Protein AF-L0EQ05-F1 (afdb_monomer)

Mean predicted aligned error: 14.05 Å

Solvent-accessible surface area (backbone atoms only — not comparable to full-atom values): 7576 Å² total; per-residue (Å²): 140,91,69,98,71,86,88,82,91,83,83,83,92,62,47,29,70,35,76,97,64,52,53,63,48,85,45,72,50,75,50,72,43,61,50,100,86,68,49,81,76,39,40,48,70,48,79,57,81,46,63,97,52,58,78,57,54,51,52,53,52,53,51,51,55,55,62,70,70,52,83,80,77,80,77,79,96,80,77,100,69,91,74,79,82,80,87,67,88,78,72,84,78,77,87,74,71,87,74,89,63,90,76,45,63,83,128

Sequence (107 aa):
VGSDCTTIHYNYMCNSSCMGGMNRRPILTIITLEDSSGNLLGRNSFEVRVCACPGRDRRTEEENLRKKGEPHHELPPGSTKRALPNNTSSSPQPKKKPLDGEYFTLQ

Nearest PDB structures (foldseek):
  9axv-assembly1_Ab  TM=3.130E-01  e=7.492E-01  Schizosaccharomyces pombe
  7old-assembly1_SV  TM=2.379E-01  e=5.065E-01  Thermochaetoides thermophila DSM 1495
  7q08-assembly1_W  TM=3.108E-01  e=9.112E-01  Candida albicans SC5314
  8ylr-assembly1_Sa  TM=2.672E-01  e=7.018E-01  Saccharomyces cerevisiae S288C
  7r81-assembly1_W2  TM=2.565E-01  e=3.148E+00  Neurospora crassa

Radius of gyration: 20.49 Å; Cα contacts (8 Å, |Δi|>4): 70; chains: 1; bounding box: 64×32×36 Å

InterPro domains:
  IPR002117 p53 tumour suppressor family [PR00386] (12-34)
  IPR002117 p53 tumour suppressor family [PR00386] (40-62)
  IPR002117 p53 tumour suppressor family [PR00386] (102-107)
  IPR002117 p53 tumour suppressor family [PTHR11447] (1-107)
  IPR008967 p53-like transcription factor, DNA-binding domain superfamily [SSF49417] (2-68)
  IPR011615 p53, DNA-binding domain [PF00870] (2-64)
  IPR012346 p53/RUNT-type transcription factor, DNA-binding domain superfamily [G3DSA:2.60.40.720] (1-70)
  IPR057064 p53, central conserved site [PS00348] (13-25)

pLDDT: mean 77.25, std 25.85, range [35.41, 98.56]

Organism: Homo sapiens (NCBI:txid9606)

Structure (mmCIF, N/CA/C/O backbone):
data_AF-L0EQ05-F1
#
_entry.id   AF-L0EQ05-F1
#
loop_
_atom_site.group_PDB
_atom_site.id
_atom_site.type_symbol
_atom_site.label_atom_id
_atom_site.label_alt_id
_atom_site.label_comp_id
_atom_site.label_asym_id
_atom_site.label_entity_id
_atom_site.label_seq_id
_atom_site.pdbx_PDB_ins_code
_atom_site.Cartn_x
_atom_site.Cartn_y
_atom_site.Cartn_z
_atom_site.occupancy
_atom_site.B_iso_or_equiv
_atom_site.auth_seq_id
_atom_site.auth_comp_id
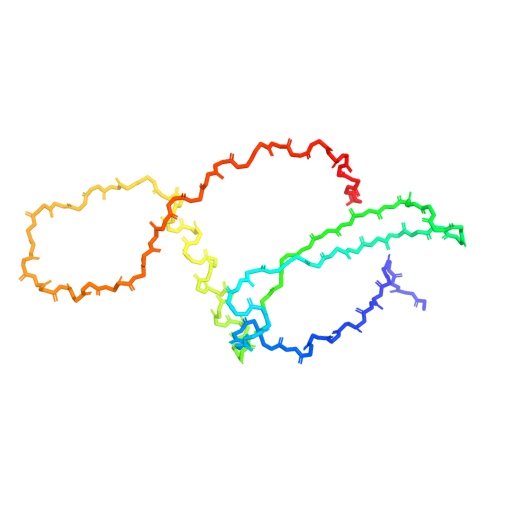_atom_site.auth_asym_id
_atom_site.auth_atom_id
_atom_site.pdbx_PDB_model_num
ATOM 1 N N . VAL A 1 1 ? -20.883 -14.854 9.116 1.00 75.31 1 VAL A N 1
ATOM 2 C CA . VAL A 1 1 ? -20.654 -15.483 10.439 1.00 75.31 1 VAL A CA 1
ATOM 3 C C . VAL A 1 1 ? -19.716 -16.656 10.216 1.00 75.31 1 VAL A C 1
ATOM 5 O O . VAL A 1 1 ? -19.995 -17.422 9.302 1.00 75.31 1 VAL A O 1
ATOM 8 N N . GLY A 1 2 ? -18.591 -16.723 10.940 1.00 95.31 2 GLY A N 1
ATOM 9 C CA . GLY A 1 2 ? -17.533 -17.730 10.726 1.00 95.31 2 GLY A CA 1
ATOM 10 C C . GLY A 1 2 ? -16.116 -17.182 10.473 1.00 95.31 2 GLY A C 1
ATOM 11 O O . GLY A 1 2 ? -15.309 -17.892 9.890 1.00 95.31 2 GLY A O 1
ATOM 12 N N . SER A 1 3 ? -15.822 -15.932 10.853 1.00 95.25 3 SER A N 1
ATOM 13 C CA . SER A 1 3 ? -14.477 -15.332 10.796 1.00 95.25 3 SER A CA 1
ATOM 14 C C . SER A 1 3 ? -14.193 -14.606 12.108 1.00 95.25 3 SER A C 1
ATOM 16 O O . SER A 1 3 ? -15.087 -13.921 12.611 1.00 95.25 3 SER A O 1
ATOM 18 N N . ASP A 1 4 ? -12.962 -14.717 12.608 1.00 97.12 4 ASP A N 1
ATOM 19 C CA . ASP A 1 4 ? -12.489 -14.052 13.833 1.00 97.12 4 ASP A CA 1
ATOM 20 C C . ASP A 1 4 ? -11.909 -12.654 13.559 1.00 97.12 4 ASP A C 1
ATOM 22 O O . ASP A 1 4 ? -11.523 -11.932 14.476 1.00 97.12 4 ASP A O 1
ATOM 26 N N . CYS A 1 5 ? -11.838 -12.252 12.286 1.00 95.19 5 CYS A N 1
ATOM 27 C CA . CYS A 1 5 ? -11.300 -10.964 11.870 1.00 95.19 5 CYS A CA 1
ATOM 28 C C . CYS A 1 5 ? -12.199 -10.247 10.856 1.00 95.19 5 CYS A C 1
ATOM 30 O O . CYS A 1 5 ? -13.023 -10.853 10.162 1.00 95.19 5 CYS A O 1
ATOM 32 N N . THR A 1 6 ? -12.003 -8.929 10.772 1.00 96.69 6 THR A N 1
ATOM 33 C CA . THR A 1 6 ? -12.595 -8.064 9.743 1.00 96.69 6 THR A CA 1
ATOM 34 C C . THR A 1 6 ? -11.537 -7.722 8.700 1.00 96.69 6 THR A C 1
ATOM 36 O O . THR A 1 6 ? -10.397 -7.414 9.042 1.00 96.69 6 THR A O 1
ATOM 39 N N . THR A 1 7 ? -11.911 -7.758 7.421 1.00 96.94 7 THR A N 1
ATOM 40 C CA . THR A 1 7 ? -11.011 -7.461 6.299 1.00 96.94 7 THR A CA 1
ATOM 41 C C . THR A 1 7 ? -11.425 -6.169 5.608 1.00 96.94 7 THR A C 1
ATOM 43 O O . THR A 1 7 ? -12.597 -5.972 5.297 1.00 96.94 7 THR A O 1
ATOM 46 N N . ILE A 1 8 ? -10.445 -5.308 5.332 1.00 97.62 8 ILE A N 1
ATOM 47 C CA . ILE A 1 8 ? -10.616 -4.074 4.561 1.00 97.62 8 ILE A CA 1
ATOM 48 C C . ILE A 1 8 ? -9.740 -4.170 3.311 1.00 97.62 8 ILE A C 1
ATOM 50 O O . ILE A 1 8 ? -8.559 -4.505 3.399 1.00 97.62 8 ILE A O 1
ATOM 54 N N . HIS A 1 9 ? -10.309 -3.876 2.142 1.00 97.81 9 HIS A N 1
ATOM 55 C CA . HIS A 1 9 ? -9.578 -3.872 0.875 1.00 97.81 9 HIS A CA 1
ATOM 56 C C . HIS A 1 9 ? -9.129 -2.454 0.521 1.00 97.81 9 HIS A C 1
ATOM 58 O O . HIS A 1 9 ? -9.944 -1.609 0.153 1.00 97.81 9 HIS A O 1
ATOM 64 N N . TYR A 1 10 ? -7.824 -2.204 0.611 1.00 98.06 10 TYR A N 1
ATOM 65 C CA . TYR A 1 10 ? -7.212 -0.939 0.208 1.00 98.06 10 TYR A CA 1
ATOM 66 C C . TYR A 1 10 ? -6.625 -1.018 -1.200 1.00 98.06 10 TYR A C 1
ATOM 68 O O . TYR A 1 10 ? -6.085 -2.047 -1.603 1.00 98.06 10 TYR A O 1
ATOM 76 N N . ASN A 1 11 ? -6.668 0.107 -1.917 1.00 98.19 11 ASN A N 1
ATOM 77 C CA . ASN A 1 11 ? -6.005 0.283 -3.205 1.00 98.19 11 ASN A CA 1
ATOM 78 C C . ASN A 1 11 ? -4.958 1.395 -3.102 1.00 98.19 11 ASN A C 1
ATOM 80 O O . ASN A 1 11 ? -5.268 2.510 -2.683 1.00 98.19 11 ASN A O 1
ATOM 84 N N . TYR A 1 12 ? -3.727 1.106 -3.527 1.00 98.25 12 TYR A N 1
ATOM 85 C CA . TYR A 1 12 ? -2.668 2.107 -3.632 1.00 98.25 12 TYR A CA 1
ATOM 86 C C . TYR A 1 12 ? -2.556 2.596 -5.073 1.00 98.25 12 TYR A C 1
ATOM 88 O O . TYR A 1 12 ? -2.277 1.822 -5.986 1.00 98.25 12 TYR A O 1
ATOM 96 N N . MET A 1 13 ? -2.757 3.898 -5.268 1.00 98.00 13 MET A N 1
ATOM 97 C CA . MET A 1 13 ? -3.017 4.471 -6.595 1.00 98.00 13 MET A CA 1
ATOM 98 C C . MET A 1 13 ? -1.777 5.039 -7.304 1.00 98.00 13 MET A C 1
ATOM 100 O O . MET A 1 13 ? -1.894 5.563 -8.408 1.00 98.00 13 MET A O 1
ATOM 104 N N . CYS A 1 14 ? -0.585 4.945 -6.706 1.00 97.88 14 CYS A N 1
ATOM 105 C CA . CYS A 1 14 ? 0.673 5.273 -7.384 1.00 97.88 14 CYS A CA 1
ATOM 106 C C . CYS A 1 14 ? 1.733 4.226 -7.080 1.00 97.88 14 CYS A C 1
ATOM 108 O O . CYS A 1 14 ? 1.824 3.717 -5.964 1.00 97.88 14 CYS A O 1
ATOM 110 N N . ASN A 1 15 ? 2.599 3.989 -8.058 1.00 98.06 15 ASN A N 1
ATOM 111 C CA . ASN A 1 15 ? 3.814 3.215 -7.864 1.00 98.06 15 ASN A CA 1
ATOM 112 C C . ASN A 1 15 ? 4.785 3.958 -6.943 1.00 98.06 15 ASN A C 1
ATOM 114 O O . ASN A 1 15 ? 4.948 5.176 -7.041 1.00 98.06 15 ASN A O 1
ATOM 118 N N . SER A 1 16 ? 5.541 3.225 -6.127 1.00 97.75 16 SER A N 1
ATOM 119 C CA . SER A 1 16 ? 6.593 3.820 -5.293 1.00 97.75 16 SER A CA 1
ATOM 120 C C . SER A 1 16 ? 7.646 4.555 -6.129 1.00 97.75 16 SER A C 1
ATOM 122 O O . SER A 1 16 ? 8.269 5.496 -5.649 1.00 97.75 16 SER A O 1
ATOM 124 N N . SER A 1 17 ? 7.819 4.187 -7.403 1.00 98.00 17 SER A N 1
ATOM 125 C CA . SER A 1 17 ? 8.730 4.846 -8.345 1.00 98.00 17 SER A CA 1
ATOM 126 C C . SER A 1 17 ? 8.172 6.103 -9.025 1.00 98.00 17 SER A C 1
ATOM 128 O O . SER A 1 17 ? 8.898 6.690 -9.823 1.00 98.00 17 SER A O 1
ATOM 130 N N . CYS A 1 18 ? 6.922 6.509 -8.766 1.00 97.88 18 CYS A N 1
ATOM 131 C CA . CYS A 1 18 ? 6.333 7.716 -9.356 1.00 97.88 18 CYS A CA 1
ATOM 132 C C . CYS A 1 18 ? 7.227 8.946 -9.085 1.00 97.88 18 CYS A C 1
ATOM 134 O O . CYS A 1 18 ? 7.457 9.308 -7.925 1.00 97.88 18 CYS A O 1
ATOM 136 N N . MET A 1 19 ? 7.711 9.599 -10.148 1.00 97.38 19 MET A N 1
ATOM 137 C CA . MET A 1 19 ? 8.432 10.875 -10.058 1.00 97.38 19 MET A CA 1
ATOM 138 C C . MET A 1 19 ? 7.485 11.979 -9.571 1.00 97.38 19 MET A C 1
ATOM 140 O O . MET A 1 19 ? 6.302 11.962 -9.893 1.00 97.38 19 MET A O 1
ATOM 144 N N . GLY A 1 20 ? 7.988 12.923 -8.771 1.00 94.56 20 GLY A N 1
ATOM 145 C CA . GLY A 1 20 ? 7.173 14.013 -8.209 1.00 94.56 20 GLY A CA 1
ATOM 146 C C . GLY A 1 20 ? 6.226 13.608 -7.067 1.00 94.56 20 GLY A C 1
ATOM 147 O O . GLY A 1 20 ? 5.620 14.479 -6.458 1.00 94.56 20 GLY A O 1
ATOM 148 N N . GLY A 1 21 ? 6.129 12.314 -6.737 1.00 95.38 21 GLY A N 1
ATOM 149 C CA . GLY A 1 21 ? 5.357 11.801 -5.601 1.00 95.38 21 GLY A CA 1
ATOM 150 C C . GLY A 1 21 ? 6.244 11.117 -4.559 1.00 95.38 21 GLY A C 1
ATOM 151 O O . GLY A 1 21 ? 7.110 11.741 -3.932 1.00 95.38 21 GLY A O 1
ATOM 152 N N . MET A 1 22 ? 6.050 9.803 -4.389 1.00 97.12 22 MET A N 1
ATOM 153 C CA . MET A 1 22 ? 6.891 8.984 -3.506 1.00 97.12 22 MET A CA 1
ATOM 154 C C . MET A 1 22 ? 8.367 9.039 -3.919 1.00 97.12 22 MET A C 1
ATOM 156 O O . MET A 1 22 ? 9.233 9.165 -3.054 1.00 97.12 22 MET A O 1
ATOM 160 N N . ASN A 1 23 ? 8.658 9.020 -5.227 1.00 96.75 23 ASN A N 1
ATOM 161 C CA . ASN A 1 23 ? 10.008 9.112 -5.786 1.00 96.75 23 ASN A CA 1
ATOM 162 C C . ASN A 1 23 ? 10.998 8.134 -5.127 1.00 96.75 23 ASN A C 1
ATOM 164 O O . ASN A 1 23 ? 12.059 8.520 -4.639 1.00 96.75 23 ASN A O 1
ATOM 168 N N . ARG A 1 24 ? 10.610 6.855 -5.075 1.00 96.75 24 ARG A N 1
ATOM 169 C CA . ARG A 1 24 ? 11.376 5.738 -4.495 1.00 96.75 24 ARG A CA 1
ATOM 170 C C . ARG A 1 24 ? 11.631 5.848 -2.989 1.00 96.75 24 ARG A C 1
ATOM 172 O O . ARG A 1 24 ? 12.374 5.027 -2.457 1.00 96.75 24 ARG A O 1
ATOM 179 N N . ARG A 1 25 ? 11.020 6.814 -2.295 1.00 97.25 25 ARG A N 1
ATOM 180 C CA . ARG A 1 25 ? 11.045 6.870 -0.831 1.00 97.25 25 ARG A CA 1
ATOM 181 C C . ARG A 1 25 ? 10.077 5.822 -0.266 1.00 97.25 25 ARG A C 1
ATOM 183 O O . ARG A 1 25 ? 8.945 5.756 -0.753 1.00 97.25 25 ARG A O 1
ATOM 190 N N . PRO A 1 26 ? 10.503 5.013 0.717 1.00 95.56 26 PRO A N 1
ATOM 191 C CA . PRO A 1 26 ? 9.620 4.071 1.395 1.00 95.56 26 PRO A CA 1
ATOM 192 C C . PRO A 1 26 ? 8.528 4.821 2.162 1.00 95.56 26 PRO A C 1
ATOM 194 O O . PRO A 1 26 ? 8.740 5.950 2.618 1.00 95.56 26 PRO A O 1
ATOM 197 N N . ILE A 1 27 ? 7.359 4.195 2.287 1.00 97.06 27 ILE A N 1
ATOM 198 C CA . ILE A 1 27 ? 6.203 4.748 2.996 1.00 97.06 27 ILE A CA 1
ATOM 199 C C . ILE A 1 27 ? 5.699 3.757 4.044 1.00 97.06 27 ILE A C 1
ATOM 201 O O . ILE A 1 27 ? 5.786 2.544 3.860 1.00 97.06 27 ILE A O 1
ATOM 205 N N . LEU A 1 28 ? 5.128 4.291 5.120 1.00 97.50 28 LEU A N 1
ATOM 206 C CA . LEU A 1 28 ? 4.396 3.516 6.115 1.00 97.50 28 LEU A CA 1
ATOM 207 C C . LEU A 1 28 ? 2.907 3.804 5.961 1.00 97.50 28 LEU A C 1
ATOM 209 O O . LEU A 1 28 ? 2.505 4.963 5.850 1.00 97.50 28 LEU A O 1
ATOM 213 N N . THR A 1 29 ? 2.096 2.753 5.982 1.00 98.00 29 THR A N 1
ATOM 214 C CA . THR A 1 29 ? 0.655 2.885 6.200 1.00 98.00 29 THR A CA 1
ATOM 215 C C . THR A 1 29 ? 0.397 2.750 7.690 1.00 98.00 29 THR A C 1
ATOM 217 O O . THR A 1 29 ? 0.859 1.792 8.305 1.00 98.00 29 THR A O 1
ATOM 220 N N . ILE A 1 30 ? -0.319 3.713 8.265 1.00 97.56 30 ILE A N 1
ATOM 221 C CA . ILE A 1 30 ? -0.742 3.695 9.665 1.00 97.56 30 ILE A CA 1
ATOM 222 C C . ILE A 1 30 ? -2.244 3.431 9.676 1.00 97.56 30 ILE A C 1
ATOM 224 O O . ILE A 1 30 ? -2.995 4.137 9.008 1.00 97.56 30 ILE A O 1
ATOM 228 N N . ILE A 1 31 ? -2.659 2.416 10.426 1.00 98.25 31 ILE A N 1
ATOM 229 C CA . ILE A 1 31 ? -4.060 2.081 10.660 1.00 98.25 31 ILE A CA 1
ATOM 230 C C . ILE A 1 31 ? -4.381 2.436 12.105 1.00 98.25 31 ILE A C 1
ATOM 232 O O . ILE A 1 31 ? -3.734 1.929 13.026 1.00 98.25 31 ILE A O 1
ATOM 236 N N . THR A 1 32 ? -5.367 3.306 12.296 1.00 98.06 32 THR A N 1
ATOM 237 C CA . THR A 1 32 ? -5.892 3.679 13.608 1.00 98.06 32 THR A CA 1
ATOM 238 C C . THR A 1 32 ? -7.295 3.114 13.788 1.00 98.06 32 THR A C 1
ATOM 240 O O . THR A 1 32 ? -8.112 3.118 12.869 1.00 98.06 32 THR A O 1
ATOM 243 N N . LEU A 1 33 ? -7.555 2.580 14.978 1.00 98.06 33 LEU A N 1
ATOM 244 C CA . LEU A 1 33 ? -8.900 2.315 15.468 1.00 98.06 33 LEU A CA 1
ATOM 245 C C . LEU A 1 33 ? -9.282 3.496 16.355 1.00 98.06 33 LEU A C 1
ATOM 247 O O . LEU A 1 33 ? -8.548 3.806 17.292 1.00 98.06 33 LEU A O 1
ATOM 251 N N . GLU A 1 34 ? -10.397 4.149 16.054 1.00 98.25 34 GLU A N 1
ATOM 252 C CA . GLU A 1 34 ? -10.838 5.377 16.719 1.00 98.25 34 GLU A CA 1
ATOM 253 C C . GLU A 1 34 ? -12.293 5.252 17.182 1.00 98.25 34 GLU A C 1
ATOM 255 O O . GLU A 1 34 ? -13.073 4.484 16.610 1.00 98.25 34 GLU A O 1
ATOM 260 N N . ASP A 1 35 ? -12.650 5.988 18.235 1.00 97.62 35 ASP A N 1
ATOM 261 C CA . ASP A 1 35 ? -14.042 6.134 18.660 1.00 97.62 35 ASP A CA 1
ATOM 262 C C . ASP A 1 35 ? -14.803 7.164 17.798 1.00 97.62 35 ASP A C 1
ATOM 264 O O . ASP A 1 35 ? -14.240 7.841 16.937 1.00 97.62 35 ASP A O 1
ATOM 268 N N . SER A 1 36 ? -16.109 7.319 18.036 1.00 98.19 36 SER A N 1
ATOM 269 C CA . SER A 1 36 ? -16.944 8.280 17.298 1.00 98.19 36 SER A CA 1
ATOM 270 C C . SER A 1 36 ? -16.571 9.750 17.525 1.00 98.19 36 SER A C 1
ATOM 272 O O . SER A 1 36 ? -17.040 10.614 16.788 1.00 98.19 36 SER A O 1
ATOM 274 N N . SER A 1 37 ? -15.775 10.040 18.553 1.00 97.88 37 SER A N 1
ATOM 275 C CA . SER A 1 37 ? -15.267 11.378 18.867 1.00 97.88 37 SER A CA 1
ATOM 276 C C . SER A 1 37 ? -13.876 11.623 18.263 1.00 97.88 37 SER A C 1
ATOM 278 O O . SER A 1 37 ? -13.338 12.717 18.421 1.00 97.88 37 SER A O 1
ATOM 280 N N . GLY A 1 38 ? -13.298 10.630 17.575 1.00 96.56 38 GLY A N 1
ATOM 281 C CA . GLY A 1 38 ? -11.953 10.682 17.000 1.00 96.56 38 GLY A CA 1
ATOM 282 C C . GLY A 1 38 ? -10.825 10.378 17.994 1.00 96.56 38 GLY A C 1
ATOM 283 O O . GLY A 1 38 ? -9.663 10.658 17.700 1.00 96.56 38 GLY A O 1
ATOM 284 N N . ASN A 1 39 ? -11.123 9.832 19.178 1.00 96.38 39 ASN A N 1
ATOM 285 C CA . ASN A 1 39 ? -10.082 9.428 20.126 1.00 96.38 39 ASN A CA 1
ATOM 286 C C . ASN A 1 39 ? -9.471 8.082 19.718 1.00 96.38 39 ASN A C 1
ATOM 288 O O . ASN A 1 39 ? -10.181 7.150 19.341 1.00 96.38 39 ASN A O 1
ATOM 292 N N . LEU A 1 40 ? -8.149 7.960 19.853 1.00 97.25 40 LEU A N 1
ATOM 293 C CA . LEU A 1 40 ? -7.406 6.755 19.492 1.00 97.25 40 LEU A CA 1
ATOM 294 C C . LEU A 1 40 ? -7.673 5.601 20.472 1.00 97.25 40 LEU A C 1
ATOM 296 O O . LEU A 1 40 ? -7.403 5.721 21.665 1.00 97.25 40 LEU A O 1
ATOM 300 N N . LEU A 1 41 ? -8.105 4.457 19.944 1.00 97.75 41 LEU A N 1
ATOM 301 C CA . LEU A 1 41 ? -8.285 3.198 20.676 1.00 97.75 41 LEU A CA 1
ATOM 302 C C . LEU A 1 41 ? -7.148 2.199 20.410 1.00 97.75 41 LEU A C 1
ATOM 304 O O . LEU A 1 41 ? -6.828 1.380 21.266 1.00 97.75 41 LEU A O 1
ATOM 308 N N . GLY A 1 42 ? -6.522 2.256 19.230 1.00 96.19 42 GLY A N 1
ATOM 309 C CA . GLY A 1 42 ? -5.399 1.387 18.867 1.00 96.19 42 GLY A CA 1
ATOM 310 C C . GLY A 1 42 ? -4.720 1.820 17.571 1.00 96.19 42 GLY A C 1
ATOM 311 O O . GLY A 1 42 ? -5.330 2.503 16.747 1.00 96.19 42 GLY A O 1
ATOM 312 N N . ARG A 1 43 ? -3.446 1.451 17.377 1.00 97.06 43 ARG A N 1
ATOM 313 C CA . ARG A 1 43 ? -2.658 1.880 16.211 1.00 97.06 43 ARG A CA 1
ATOM 314 C C . ARG A 1 43 ? -1.664 0.816 15.772 1.00 97.06 43 ARG A C 1
ATOM 316 O O . ARG A 1 43 ? -0.795 0.418 16.532 1.00 97.06 43 ARG A O 1
ATOM 323 N N . ASN A 1 44 ? -1.707 0.436 14.504 1.00 97.44 44 ASN A N 1
ATOM 324 C CA . ASN A 1 44 ? -0.694 -0.432 13.912 1.00 97.44 44 ASN A CA 1
ATOM 325 C C . ASN A 1 44 ? -0.145 0.189 12.624 1.00 97.44 44 ASN A C 1
ATOM 327 O O . ASN A 1 44 ? -0.762 1.083 12.041 1.00 97.44 44 ASN A O 1
ATOM 331 N N . SER A 1 45 ? 1.031 -0.247 12.183 1.00 96.62 45 SER A N 1
ATOM 332 C CA . SER A 1 45 ? 1.641 0.250 10.955 1.00 96.62 45 SER A CA 1
ATOM 333 C C . SER A 1 45 ? 2.429 -0.823 10.222 1.00 96.62 45 SER A C 1
ATOM 335 O O . SER A 1 45 ? 2.948 -1.756 10.831 1.00 96.62 45 SER A O 1
ATOM 337 N N . PHE A 1 46 ? 2.526 -0.677 8.905 1.00 97.44 46 PHE A N 1
ATOM 338 C CA . PHE A 1 46 ? 3.328 -1.554 8.058 1.00 97.44 46 PHE A CA 1
ATOM 339 C C . PHE A 1 46 ? 3.924 -0.781 6.879 1.00 97.44 46 PHE A C 1
ATOM 341 O O . PHE A 1 46 ? 3.353 0.205 6.402 1.00 97.44 46 PHE A O 1
AT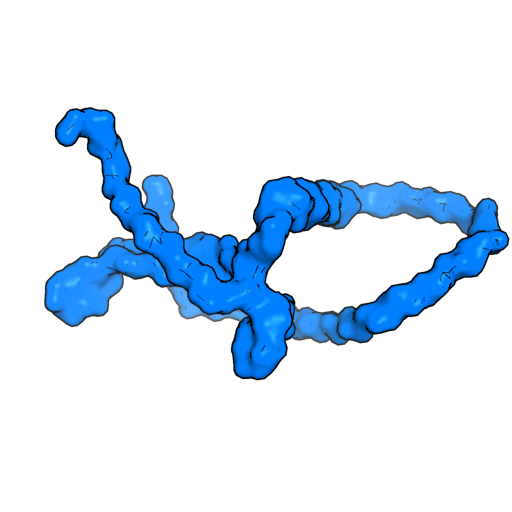OM 348 N N . GLU A 1 47 ? 5.095 -1.220 6.416 1.00 96.94 47 GLU A N 1
ATOM 349 C CA . GLU A 1 47 ? 5.758 -0.657 5.239 1.00 96.94 47 GLU A CA 1
ATOM 350 C C . GLU A 1 47 ? 5.073 -1.115 3.951 1.00 96.94 47 GLU A C 1
ATOM 352 O O . GLU A 1 47 ? 4.640 -2.263 3.831 1.00 96.94 47 GLU A O 1
ATOM 357 N N . VAL A 1 48 ? 4.973 -0.206 2.977 1.00 98.12 48 VAL A N 1
ATOM 358 C CA . VAL A 1 48 ? 4.343 -0.489 1.686 1.00 98.12 48 VAL A CA 1
ATOM 359 C C . VAL A 1 48 ? 5.253 -0.103 0.534 1.00 98.12 48 VAL A C 1
ATOM 361 O O . VAL A 1 48 ? 5.725 1.030 0.424 1.00 98.12 48 VAL A O 1
ATOM 364 N N . ARG A 1 49 ? 5.406 -1.047 -0.397 1.00 97.94 49 ARG A N 1
ATOM 365 C CA . ARG A 1 49 ? 6.051 -0.844 -1.690 1.00 97.94 49 ARG A CA 1
ATOM 366 C C . ARG A 1 49 ? 5.096 -1.228 -2.818 1.00 97.94 49 ARG A C 1
ATOM 368 O O . ARG A 1 49 ? 4.823 -2.404 -3.047 1.00 97.94 49 ARG A O 1
ATOM 375 N N . VAL A 1 50 ? 4.639 -0.232 -3.572 1.00 98.56 50 VAL A N 1
ATOM 376 C CA . VAL A 1 50 ? 3.783 -0.422 -4.752 1.00 98.56 50 VAL A CA 1
ATOM 377 C C . VAL A 1 50 ? 4.675 -0.580 -5.978 1.00 98.56 50 VAL A C 1
ATOM 379 O O . VAL A 1 50 ? 5.378 0.356 -6.377 1.00 98.56 50 VAL A O 1
ATOM 382 N N . CYS A 1 51 ? 4.689 -1.776 -6.560 1.00 98.31 51 CYS A N 1
ATOM 383 C CA . CYS A 1 51 ? 5.603 -2.136 -7.640 1.00 98.31 51 CYS A CA 1
ATOM 384 C C . CYS A 1 51 ? 4.967 -3.115 -8.635 1.00 98.31 51 CYS A C 1
ATOM 386 O O . CYS A 1 51 ? 3.975 -3.773 -8.338 1.00 98.31 51 CYS A O 1
ATOM 388 N N . ALA A 1 52 ? 5.572 -3.230 -9.820 1.00 98.44 52 ALA A N 1
ATOM 389 C CA . ALA A 1 52 ? 5.067 -4.083 -10.897 1.00 98.44 52 ALA A CA 1
ATOM 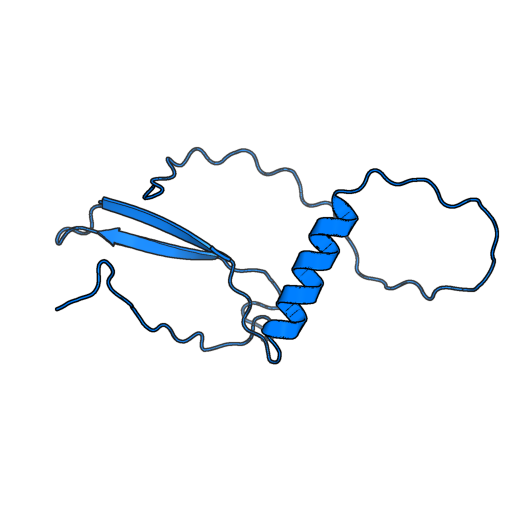390 C C . ALA A 1 52 ? 5.210 -5.591 -10.615 1.00 98.44 52 ALA A C 1
ATOM 392 O O . ALA A 1 52 ? 4.431 -6.385 -11.131 1.00 98.44 52 ALA A O 1
ATOM 393 N N . CYS A 1 53 ? 6.194 -5.995 -9.799 1.00 98.50 53 CYS A N 1
ATOM 394 C CA . CYS A 1 53 ? 6.492 -7.404 -9.517 1.00 98.50 53 CYS A CA 1
ATOM 395 C C . CYS A 1 53 ? 6.635 -7.678 -8.002 1.00 98.50 53 CYS A C 1
ATOM 397 O O . CYS A 1 53 ? 7.744 -7.997 -7.558 1.00 98.50 53 CYS A O 1
ATOM 399 N N . PRO A 1 54 ? 5.554 -7.610 -7.196 1.00 98.25 54 PRO A N 1
ATOM 400 C CA . PRO A 1 54 ? 5.640 -7.671 -5.730 1.00 98.25 54 PRO A CA 1
ATOM 401 C C . PRO A 1 54 ? 6.355 -8.913 -5.188 1.00 98.25 54 PRO A C 1
ATOM 403 O O . PRO A 1 54 ? 7.239 -8.810 -4.345 1.00 98.25 54 PRO A O 1
ATOM 406 N N . GLY A 1 55 ? 6.043 -10.100 -5.720 1.00 98.44 55 GLY A N 1
ATOM 407 C CA . GLY A 1 55 ? 6.651 -11.352 -5.257 1.00 98.44 55 GLY A CA 1
ATOM 408 C C . GLY A 1 55 ? 8.141 -11.498 -5.594 1.00 98.44 55 GLY A C 1
ATOM 409 O O . GLY A 1 55 ? 8.846 -12.263 -4.937 1.00 98.44 55 GLY A O 1
ATOM 410 N N . ARG A 1 56 ? 8.645 -10.795 -6.618 1.00 98.56 56 ARG A N 1
ATOM 411 C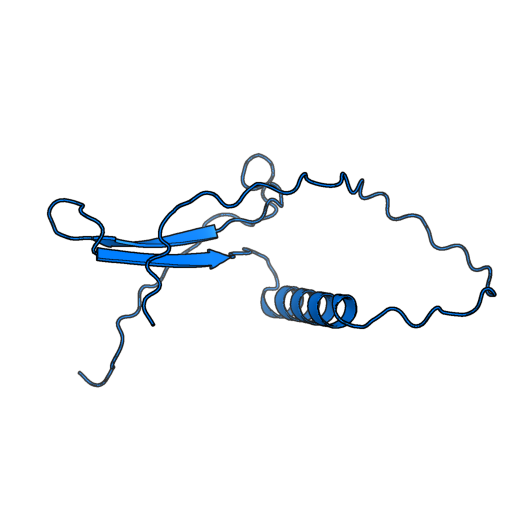 CA . ARG A 1 56 ? 10.087 -10.747 -6.907 1.00 98.56 56 ARG A CA 1
ATOM 412 C C . ARG A 1 56 ? 10.770 -9.786 -5.943 1.00 98.56 56 ARG A C 1
ATOM 414 O O . ARG A 1 56 ? 11.703 -10.201 -5.268 1.00 98.56 56 ARG A O 1
ATOM 421 N N . ASP A 1 57 ? 10.281 -8.548 -5.878 1.00 97.88 57 ASP A N 1
ATOM 422 C CA . ASP A 1 57 ? 10.876 -7.492 -5.057 1.00 97.88 57 ASP A CA 1
ATOM 423 C C . ASP A 1 57 ? 10.917 -7.917 -3.575 1.00 97.88 57 ASP A C 1
ATOM 425 O O . ASP A 1 57 ? 11.980 -7.836 -2.965 1.00 97.88 57 ASP A O 1
ATOM 429 N N . ARG A 1 58 ? 9.839 -8.524 -3.049 1.00 97.88 58 ARG A N 1
ATOM 430 C CA . ARG A 1 58 ? 9.806 -9.078 -1.682 1.00 97.88 58 ARG A CA 1
ATOM 431 C C . ARG A 1 58 ? 10.902 -10.119 -1.434 1.00 97.88 58 ARG A C 1
ATOM 433 O O . ARG A 1 58 ? 11.629 -10.018 -0.456 1.00 97.88 58 ARG A O 1
ATOM 440 N N . ARG A 1 59 ? 11.048 -11.111 -2.326 1.00 98.19 59 ARG A N 1
ATOM 441 C CA . ARG A 1 59 ? 12.080 -12.160 -2.186 1.00 98.19 59 ARG A CA 1
ATOM 442 C C . ARG A 1 59 ? 13.486 -11.568 -2.183 1.00 98.19 59 ARG A C 1
ATOM 444 O O . ARG A 1 59 ? 14.320 -11.982 -1.387 1.00 98.19 59 ARG A O 1
ATOM 451 N N . THR A 1 60 ? 13.740 -10.600 -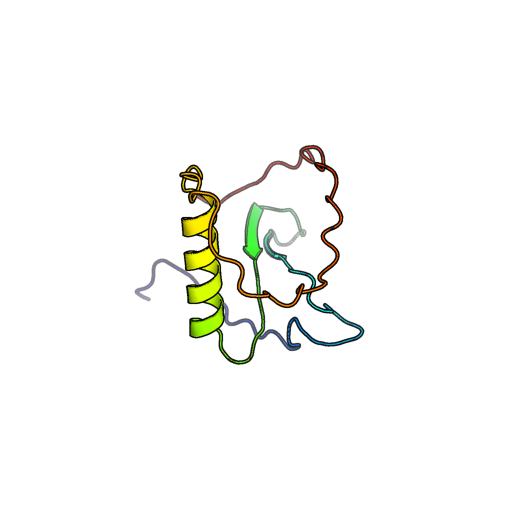3.061 1.00 97.94 60 THR A N 1
ATOM 452 C CA . THR A 1 60 ? 15.029 -9.905 -3.123 1.00 97.94 60 THR A CA 1
ATOM 453 C C . THR A 1 60 ? 15.303 -9.116 -1.843 1.00 97.94 60 THR A C 1
ATOM 455 O O . THR A 1 60 ? 16.415 -9.173 -1.325 1.00 97.94 60 THR A O 1
ATOM 458 N N . GLU A 1 61 ? 14.313 -8.399 -1.312 1.00 95.94 61 GLU A N 1
ATOM 459 C CA . GLU A 1 61 ? 14.449 -7.648 -0.059 1.00 95.94 61 GLU A CA 1
ATOM 460 C C . GLU A 1 61 ? 14.714 -8.581 1.135 1.00 95.94 61 GLU A C 1
ATOM 462 O O . GLU A 1 61 ? 15.677 -8.360 1.868 1.00 95.94 61 GLU A O 1
ATOM 467 N N . GLU A 1 62 ? 13.960 -9.675 1.275 1.00 96.31 62 GLU A N 1
ATOM 468 C CA . GLU A 1 62 ? 14.174 -10.691 2.319 1.00 96.31 62 GLU A CA 1
ATOM 469 C C . GLU A 1 62 ? 15.561 -11.355 2.223 1.00 96.31 62 GLU A C 1
ATOM 471 O O . GLU A 1 62 ? 16.249 -11.520 3.233 1.00 96.31 62 GLU A O 1
ATOM 476 N N . GLU A 1 63 ? 16.017 -11.707 1.017 1.00 97.00 63 GLU A N 1
ATOM 477 C CA . GLU A 1 63 ? 17.354 -12.275 0.800 1.00 97.00 63 GLU A CA 1
ATOM 478 C C . GLU A 1 63 ? 18.465 -11.280 1.172 1.00 97.00 63 GLU A C 1
ATOM 480 O O . GLU A 1 63 ? 19.444 -11.651 1.826 1.00 97.00 63 GLU A O 1
ATOM 485 N N . ASN A 1 64 ? 18.303 -10.007 0.806 1.00 95.31 64 ASN A N 1
ATOM 486 C CA . ASN A 1 64 ? 19.251 -8.950 1.156 1.00 95.31 64 ASN A CA 1
ATOM 487 C C . ASN A 1 64 ? 19.315 -8.716 2.671 1.00 95.31 64 ASN A C 1
ATOM 489 O O . ASN A 1 64 ? 20.404 -8.501 3.207 1.00 95.31 64 ASN A O 1
ATOM 493 N N . LEU A 1 65 ? 18.175 -8.786 3.368 1.00 92.88 65 LEU A N 1
ATOM 494 C CA . LEU A 1 65 ? 18.126 -8.697 4.829 1.00 92.88 65 LEU A CA 1
ATOM 495 C C . LEU A 1 65 ? 18.880 -9.860 5.485 1.00 92.88 65 LEU A C 1
ATOM 497 O O . LEU A 1 65 ? 19.671 -9.626 6.398 1.00 92.88 65 LEU A O 1
ATOM 501 N N . ARG A 1 66 ? 18.707 -11.090 4.980 1.00 92.94 66 ARG A N 1
ATOM 502 C CA . ARG A 1 66 ? 19.422 -12.278 5.483 1.00 92.94 66 ARG A CA 1
ATOM 503 C C . ARG A 1 66 ? 20.936 -12.160 5.305 1.00 92.94 66 ARG A C 1
ATOM 505 O O . ARG A 1 66 ? 21.668 -12.366 6.266 1.00 92.94 66 ARG A O 1
ATOM 512 N N . LYS A 1 67 ? 21.404 -11.760 4.117 1.00 91.00 67 LYS A N 1
ATOM 513 C CA . LYS A 1 67 ? 22.844 -11.590 3.825 1.00 91.00 67 LYS A CA 1
ATOM 514 C C . LYS A 1 67 ? 23.507 -10.516 4.684 1.00 91.00 67 LYS A C 1
ATOM 516 O O . LYS A 1 67 ? 24.681 -10.620 5.010 1.00 91.00 67 LYS A O 1
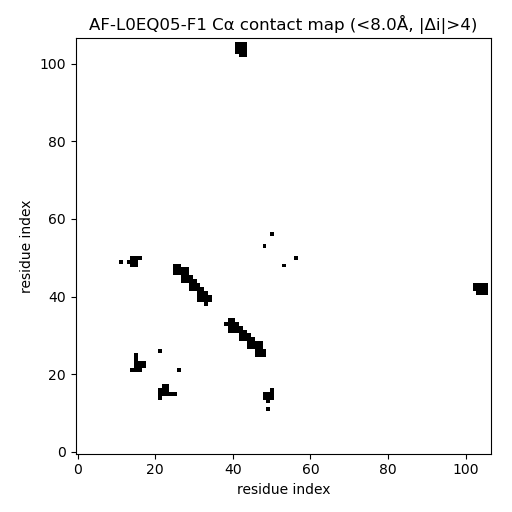ATOM 521 N N . LYS A 1 68 ? 22.764 -9.474 5.058 1.00 79.00 68 LYS A N 1
ATOM 522 C CA . LYS A 1 68 ? 23.276 -8.387 5.901 1.00 79.00 68 LYS A CA 1
ATOM 523 C C . LYS A 1 68 ? 23.407 -8.784 7.381 1.00 79.00 68 LYS A C 1
ATOM 525 O O . LYS A 1 68 ? 24.071 -8.074 8.130 1.00 79.00 68 LYS A O 1
ATOM 530 N N . GLY A 1 69 ? 22.766 -9.880 7.796 1.00 63.34 69 GLY A N 1
ATOM 531 C CA . GLY A 1 69 ? 22.827 -10.425 9.154 1.00 63.34 69 GLY A CA 1
ATOM 532 C C . GLY A 1 69 ? 23.954 -11.437 9.393 1.00 63.34 69 GLY A C 1
ATOM 533 O O . GLY A 1 69 ? 24.181 -11.809 10.541 1.00 63.34 69 GLY A O 1
ATOM 534 N N . GLU A 1 70 ? 24.666 -11.876 8.352 1.00 54.91 70 GLU A N 1
ATOM 535 C CA . GLU A 1 70 ? 25.830 -12.752 8.507 1.00 54.91 70 GLU A CA 1
ATOM 536 C C . GLU A 1 70 ? 27.081 -11.914 8.830 1.00 54.91 70 GLU A C 1
ATOM 538 O O . GLU A 1 70 ? 27.360 -10.937 8.125 1.00 54.91 70 GLU A O 1
ATOM 543 N N . PRO A 1 71 ? 27.856 -12.249 9.883 1.00 49.84 71 PRO A N 1
ATOM 544 C CA . PRO A 1 71 ? 29.152 -11.628 10.098 1.00 49.84 71 PRO A CA 1
ATOM 545 C C . PRO A 1 71 ? 30.037 -11.953 8.894 1.00 49.84 71 PRO A C 1
ATOM 547 O O . PRO A 1 71 ? 30.255 -13.110 8.545 1.00 49.84 71 PRO A O 1
ATOM 550 N N . HIS A 1 72 ? 30.497 -10.894 8.240 1.00 45.38 72 HIS A N 1
ATOM 551 C CA . HIS A 1 72 ? 31.328 -10.920 7.049 1.00 45.38 72 HIS A CA 1
ATOM 552 C C . HIS A 1 72 ? 32.577 -11.786 7.287 1.00 45.38 72 HIS A C 1
ATOM 554 O O . HIS A 1 72 ? 33.553 -11.319 7.870 1.00 45.38 72 HIS A O 1
ATOM 560 N N . HIS A 1 73 ? 32.570 -13.045 6.839 1.00 48.69 73 HIS A N 1
ATOM 561 C CA . HIS A 1 73 ? 33.819 -13.764 6.615 1.00 48.69 73 HIS A CA 1
ATOM 562 C C . HIS A 1 73 ? 34.508 -13.077 5.433 1.00 48.69 73 HIS A C 1
ATOM 564 O O . HIS A 1 73 ? 34.005 -13.098 4.309 1.00 48.69 73 HIS A O 1
ATOM 570 N N . GLU A 1 74 ? 35.618 -12.397 5.719 1.00 40.56 74 GLU A N 1
ATOM 571 C CA . GLU A 1 74 ? 36.457 -11.735 4.726 1.00 40.56 74 GLU A CA 1
ATOM 572 C C . GLU A 1 74 ? 36.798 -12.698 3.582 1.00 40.56 74 GLU A C 1
ATOM 574 O O . GLU A 1 74 ? 37.367 -13.771 3.791 1.00 40.56 74 GLU A O 1
ATOM 579 N N . LEU A 1 75 ? 36.453 -12.311 2.353 1.00 46.22 75 LEU A N 1
ATOM 580 C CA . LEU A 1 75 ? 36.982 -12.966 1.164 1.00 46.22 75 LEU A CA 1
ATOM 581 C C . LEU A 1 75 ? 38.460 -12.566 0.997 1.00 46.22 75 LEU A C 1
ATOM 583 O O . LEU A 1 75 ? 38.782 -11.384 1.147 1.00 46.22 75 LEU A O 1
ATOM 587 N N . PRO A 1 76 ? 39.361 -13.512 0.668 1.00 43.12 76 PRO A N 1
ATOM 588 C CA . PRO A 1 76 ? 40.783 -13.230 0.526 1.00 43.12 76 PRO A CA 1
ATOM 589 C C . PRO A 1 76 ? 41.055 -12.277 -0.655 1.00 43.12 76 PRO A C 1
ATOM 591 O O . PRO A 1 76 ? 40.331 -12.292 -1.658 1.00 43.12 76 PRO A O 1
ATOM 594 N N . PRO A 1 77 ? 42.116 -11.454 -0.574 1.00 45.97 77 PRO A N 1
ATOM 595 C CA . PRO A 1 77 ? 42.427 -10.460 -1.589 1.00 45.97 77 PRO A CA 1
ATOM 596 C C . PRO A 1 77 ? 43.043 -11.139 -2.816 1.00 45.97 77 PRO A C 1
ATOM 59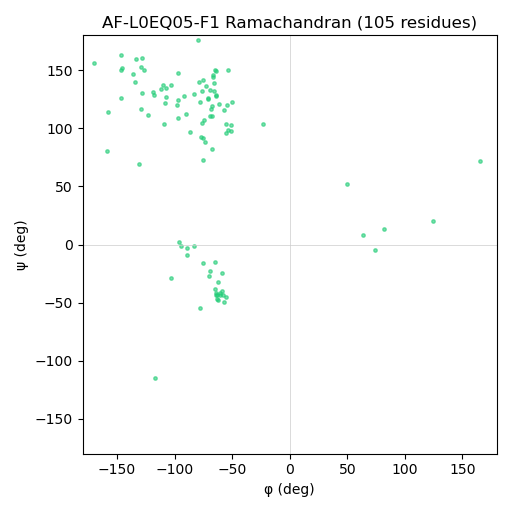8 O O . PRO A 1 77 ? 44.211 -11.519 -2.804 1.00 45.97 77 PRO A O 1
ATOM 601 N N . GLY A 1 78 ? 42.280 -11.285 -3.901 1.00 49.50 78 GLY A N 1
ATOM 602 C CA . GLY A 1 78 ? 42.876 -11.739 -5.158 1.00 49.50 78 GLY A CA 1
ATOM 603 C C . GLY A 1 78 ? 41.914 -12.214 -6.237 1.00 49.50 78 GLY A C 1
ATOM 604 O O . GLY A 1 78 ? 41.912 -13.391 -6.568 1.00 49.50 78 GLY A O 1
ATOM 605 N N . SER A 1 79 ? 41.165 -11.310 -6.874 1.00 42.78 79 SER A N 1
ATOM 606 C CA . SER A 1 79 ? 40.972 -11.415 -8.329 1.00 42.78 79 SER A CA 1
ATOM 607 C C . SER A 1 79 ? 40.587 -10.064 -8.930 1.00 42.78 79 SER A C 1
ATOM 609 O O . SER A 1 79 ? 39.534 -9.485 -8.669 1.00 42.78 79 SER A O 1
ATOM 611 N N . THR A 1 80 ? 41.481 -9.536 -9.754 1.00 52.50 80 THR A N 1
ATOM 612 C CA . THR A 1 80 ? 41.274 -8.326 -10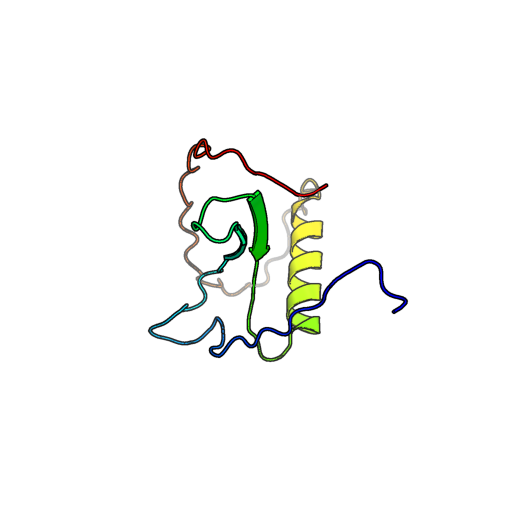.542 1.00 52.50 80 THR A CA 1
ATOM 613 C C . THR A 1 80 ? 40.320 -8.641 -11.696 1.00 52.50 80 THR A C 1
ATOM 615 O O . THR A 1 80 ? 40.757 -8.978 -12.795 1.00 52.50 80 THR A O 1
ATOM 618 N N . LYS A 1 81 ? 39.006 -8.520 -11.483 1.00 50.12 81 LYS A N 1
ATOM 619 C CA . LYS A 1 81 ? 38.051 -8.274 -12.575 1.00 50.12 81 LYS A CA 1
ATOM 620 C C . LYS A 1 81 ? 37.154 -7.093 -12.215 1.00 50.12 81 LYS A C 1
ATOM 622 O O . LYS A 1 81 ? 36.425 -7.094 -11.235 1.00 50.12 81 LYS A O 1
ATOM 627 N N . ARG A 1 82 ? 37.304 -6.058 -13.036 1.00 45.00 82 ARG A N 1
ATOM 628 C CA . ARG A 1 82 ? 36.732 -4.711 -12.972 1.00 45.00 82 ARG A CA 1
ATOM 629 C C . ARG A 1 82 ? 35.206 -4.760 -12.775 1.00 45.00 82 ARG A C 1
ATOM 631 O O . ARG A 1 82 ? 34.470 -4.925 -13.742 1.00 45.00 82 ARG A O 1
ATOM 638 N N . ALA A 1 83 ? 34.739 -4.617 -11.536 1.00 42.34 83 ALA A N 1
ATOM 639 C CA . ALA A 1 83 ? 33.341 -4.319 -11.249 1.00 42.34 83 ALA A CA 1
ATOM 640 C C . ALA A 1 83 ? 33.106 -2.824 -11.508 1.00 42.34 83 ALA A C 1
ATOM 642 O O . ALA A 1 83 ? 33.810 -1.970 -10.970 1.00 42.34 83 ALA A O 1
ATOM 643 N N . LEU A 1 84 ? 32.154 -2.515 -12.386 1.00 43.62 84 LEU A N 1
ATOM 644 C CA . LEU A 1 84 ? 31.722 -1.152 -12.672 1.00 43.62 84 LEU A CA 1
ATOM 645 C C . LEU A 1 84 ? 31.096 -0.559 -11.392 1.00 43.62 84 LEU A C 1
ATOM 647 O O . LEU A 1 84 ? 30.232 -1.214 -10.804 1.00 43.62 84 LEU A O 1
ATOM 651 N N . PRO A 1 85 ? 31.505 0.635 -10.925 1.00 41.97 85 PRO A N 1
ATOM 652 C CA . PRO A 1 85 ? 30.951 1.202 -9.706 1.00 41.97 85 PRO A CA 1
ATOM 653 C C . PRO A 1 85 ? 29.491 1.587 -9.945 1.00 41.97 85 PRO A C 1
ATOM 655 O O . PRO A 1 85 ? 29.176 2.448 -10.768 1.00 41.97 85 PRO A O 1
ATOM 658 N N . ASN A 1 86 ? 28.587 0.938 -9.215 1.00 37.97 86 ASN A N 1
ATOM 659 C CA . ASN A 1 86 ? 27.199 1.353 -9.148 1.00 37.97 86 ASN A CA 1
ATOM 660 C C . ASN A 1 86 ? 27.154 2.595 -8.247 1.00 37.97 86 ASN A C 1
ATOM 662 O O . ASN A 1 86 ? 27.092 2.491 -7.023 1.00 37.97 86 ASN A O 1
ATOM 666 N N . ASN A 1 87 ? 27.263 3.777 -8.854 1.00 39.06 87 ASN A N 1
ATOM 667 C CA . ASN A 1 87 ? 27.145 5.060 -8.169 1.00 39.06 87 ASN A CA 1
ATOM 668 C C . ASN A 1 87 ? 25.703 5.247 -7.675 1.00 39.06 87 ASN A C 1
ATOM 670 O O . ASN A 1 87 ? 24.888 5.903 -8.316 1.00 39.06 87 ASN A O 1
ATOM 674 N N . THR A 1 88 ? 25.377 4.666 -6.523 1.00 39.56 88 THR A N 1
ATOM 675 C CA . THR A 1 88 ? 24.292 5.165 -5.678 1.00 39.56 88 THR A CA 1
ATOM 676 C C . THR A 1 88 ? 24.957 5.763 -4.454 1.00 39.56 88 THR A C 1
ATOM 678 O O . THR A 1 88 ? 25.469 5.045 -3.602 1.00 39.56 88 THR A O 1
ATOM 681 N N . SER A 1 89 ? 25.012 7.091 -4.410 1.00 38.12 89 SER A N 1
ATOM 682 C CA . SER A 1 89 ? 25.519 7.874 -3.289 1.00 38.12 89 SER A CA 1
ATOM 683 C C . SER A 1 89 ? 24.772 7.503 -2.006 1.00 38.12 89 SER A C 1
ATOM 685 O O . SER A 1 89 ? 23.687 8.018 -1.731 1.00 38.12 89 SER A O 1
ATOM 687 N N . SER A 1 90 ? 25.343 6.597 -1.219 1.00 40.47 90 SER A N 1
ATOM 688 C CA . SER A 1 90 ? 24.904 6.309 0.139 1.00 40.47 90 SER A CA 1
ATOM 689 C C . SER A 1 90 ? 25.403 7.422 1.056 1.00 40.47 90 SER A C 1
ATOM 691 O O . SER A 1 90 ? 26.523 7.376 1.564 1.00 40.47 90 SER A O 1
ATOM 693 N N . SER A 1 91 ? 24.575 8.444 1.263 1.00 36.75 91 SER A N 1
ATOM 694 C CA . SER A 1 91 ? 24.739 9.316 2.424 1.00 36.75 91 SER A CA 1
ATOM 695 C C . SER A 1 91 ? 24.384 8.502 3.681 1.00 36.75 91 SER A C 1
ATOM 697 O O . SER A 1 91 ? 23.352 7.821 3.688 1.00 36.75 91 SER A O 1
ATOM 699 N N . PRO A 1 92 ? 25.198 8.541 4.752 1.00 38.31 92 PRO A N 1
ATOM 700 C CA . PRO A 1 92 ? 24.802 7.976 6.032 1.00 38.31 92 PRO A CA 1
ATOM 701 C C . PRO A 1 92 ? 23.679 8.848 6.607 1.00 38.31 92 PRO A C 1
ATOM 703 O O . PRO A 1 92 ? 23.892 10.006 6.960 1.00 38.31 92 PRO A O 1
ATOM 706 N N . GLN A 1 93 ? 22.456 8.316 6.656 1.00 39.34 93 GLN A N 1
ATOM 707 C CA . GLN A 1 93 ? 21.354 8.973 7.357 1.00 39.34 93 GLN A CA 1
ATOM 708 C C . GLN A 1 93 ? 21.673 8.994 8.865 1.00 39.34 93 GLN A C 1
ATOM 710 O O . GLN A 1 93 ? 22.060 7.960 9.419 1.00 39.34 93 GLN A O 1
ATOM 715 N N . PRO A 1 94 ? 21.531 10.143 9.547 1.00 38.47 94 PRO A N 1
ATOM 716 C CA . PRO A 1 94 ? 21.801 10.249 10.973 1.00 38.47 94 PRO A CA 1
ATOM 717 C C . PRO A 1 94 ? 20.794 9.410 11.766 1.00 38.47 94 PRO A C 1
ATOM 719 O O . PRO A 1 94 ? 19.598 9.410 11.470 1.00 38.47 94 PRO A O 1
ATOM 722 N N . LYS A 1 95 ? 21.290 8.718 12.801 1.00 41.62 95 LYS A N 1
ATOM 723 C CA . LYS A 1 95 ? 20.484 8.019 13.809 1.00 41.62 95 LYS A CA 1
ATOM 724 C C . LYS A 1 95 ? 19.437 8.993 14.362 1.00 41.62 95 LYS A C 1
ATOM 726 O O . LYS A 1 95 ? 19.767 9.868 15.162 1.00 41.62 95 LYS A O 1
ATOM 731 N N . LYS A 1 96 ? 18.184 8.873 13.918 1.00 40.97 96 LYS A N 1
ATOM 732 C CA . LYS A 1 96 ? 17.075 9.602 14.532 1.00 40.97 96 LYS A CA 1
ATOM 733 C C . LYS A 1 96 ? 16.823 8.981 15.902 1.00 40.97 96 LYS A C 1
ATOM 735 O O . LYS A 1 96 ? 16.706 7.766 16.028 1.00 40.97 96 LYS A O 1
ATOM 740 N N . LYS A 1 97 ? 16.828 9.845 16.916 1.00 39.41 97 LYS A N 1
ATOM 741 C CA . LYS A 1 97 ? 16.498 9.531 18.307 1.00 39.41 97 LYS A CA 1
ATOM 742 C C . LYS A 1 97 ? 15.122 8.845 18.364 1.00 39.41 97 LYS A C 1
ATOM 744 O O . LYS A 1 97 ? 14.291 9.159 17.508 1.00 39.41 97 LYS A O 1
ATOM 749 N N . PRO A 1 98 ? 14.868 7.957 19.340 1.00 35.59 98 PRO A N 1
ATOM 750 C CA . PRO A 1 98 ? 13.535 7.405 19.543 1.00 35.59 98 PRO A CA 1
ATOM 751 C C . PRO A 1 98 ? 12.578 8.576 19.777 1.00 35.59 98 PRO A C 1
ATOM 753 O O . PRO A 1 98 ? 12.768 9.354 20.711 1.00 35.59 98 PRO A O 1
ATOM 756 N N . LEU A 1 99 ? 11.624 8.765 18.868 1.00 42.16 99 LEU A N 1
ATOM 757 C CA . LEU A 1 99 ? 10.485 9.637 19.109 1.00 42.16 99 LEU A CA 1
ATOM 758 C C . LEU A 1 99 ? 9.580 8.866 20.058 1.00 42.16 99 LEU A C 1
ATOM 760 O O . LEU A 1 99 ? 9.003 7.851 19.677 1.00 42.16 99 LEU A O 1
ATOM 764 N N . ASP A 1 100 ? 9.570 9.334 21.300 1.00 41.19 100 ASP A N 1
ATOM 765 C CA . ASP A 1 100 ? 8.687 8.903 22.369 1.00 41.19 100 ASP A CA 1
ATOM 766 C C . ASP A 1 100 ? 7.239 9.060 21.899 1.00 41.19 100 ASP A C 1
ATOM 768 O O . ASP A 1 100 ? 6.728 10.163 21.704 1.00 41.19 100 ASP A O 1
ATOM 772 N N . GLY A 1 101 ? 6.630 7.937 21.558 1.00 44.06 101 GLY A N 1
ATOM 773 C CA . GLY A 1 101 ? 5.313 7.875 20.964 1.00 44.06 101 GLY A CA 1
ATOM 774 C C . GLY A 1 101 ? 4.784 6.485 21.205 1.00 44.06 101 GLY A C 1
ATOM 775 O O . GLY A 1 101 ? 4.890 5.644 20.314 1.00 44.06 101 GLY A O 1
ATOM 776 N N . GLU A 1 102 ? 4.277 6.271 22.424 1.00 41.44 102 GLU A N 1
ATOM 777 C CA . GLU A 1 102 ? 3.561 5.081 22.897 1.00 41.44 102 GLU A CA 1
ATOM 778 C C . GLU A 1 102 ? 2.943 4.322 21.717 1.00 41.44 102 GLU A C 1
ATOM 780 O O . GLU A 1 102 ? 1.997 4.776 21.060 1.00 41.44 102 GLU A O 1
ATOM 785 N N . TYR A 1 103 ? 3.583 3.216 21.344 1.00 52.00 103 TYR A N 1
ATOM 786 C CA . TYR A 1 103 ? 3.175 2.399 20.215 1.00 52.00 103 TYR A CA 1
ATOM 787 C C . TYR A 1 103 ? 2.141 1.412 20.745 1.00 52.00 103 TYR A C 1
ATOM 789 O O . TYR A 1 103 ? 2.488 0.395 21.334 1.00 52.00 103 TYR A O 1
ATOM 797 N N . PHE A 1 104 ? 0.859 1.735 20.579 1.00 44.09 104 PHE A N 1
ATOM 798 C CA . PHE A 1 104 ? -0.231 0.831 20.942 1.00 44.09 104 PHE A CA 1
ATOM 799 C C . PHE A 1 104 ? -0.357 -0.289 19.905 1.00 44.09 104 PHE A C 1
ATOM 801 O O . PHE A 1 104 ? -1.294 -0.284 19.108 1.00 44.09 104 PHE A O 1
ATOM 808 N N . THR A 1 105 ? 0.575 -1.248 19.894 1.00 45.91 105 THR A N 1
ATOM 809 C CA . THR A 1 1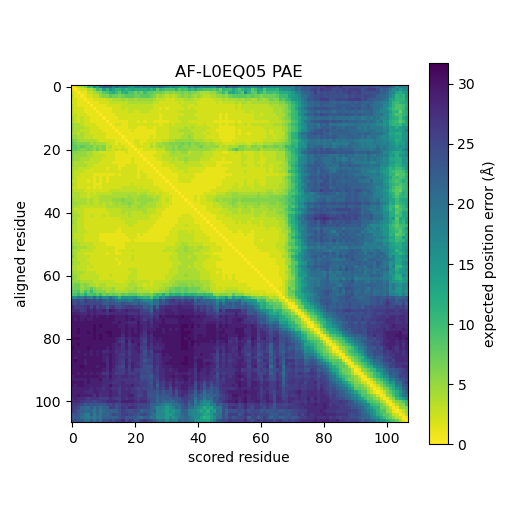05 ? 0.369 -2.495 19.148 1.00 45.91 105 THR A CA 1
ATOM 810 C C . THR A 1 105 ? -0.791 -3.267 19.739 1.00 45.91 105 THR A C 1
ATOM 812 O O . THR A 1 105 ? -0.776 -3.588 20.925 1.00 45.91 105 THR A O 1
ATOM 815 N N . LEU A 1 106 ? -1.744 -3.647 18.895 1.00 44.25 106 LEU A N 1
ATOM 816 C CA . LEU A 1 106 ? -2.613 -4.778 19.198 1.00 44.25 106 LEU A CA 1
ATOM 817 C C . LEU A 1 106 ? -1.741 -6.048 19.159 1.00 44.25 106 LEU A C 1
ATOM 819 O O . LEU A 1 106 ? -1.101 -6.302 18.136 1.00 44.25 106 LEU A O 1
ATOM 823 N N . GLN A 1 107 ? -1.653 -6.751 20.296 1.00 35.41 107 GLN A N 1
ATOM 824 C CA . GLN A 1 107 ? -1.048 -8.086 20.423 1.00 35.41 107 GLN A CA 1
ATOM 825 C C . GLN A 1 107 ? -1.924 -9.148 19.763 1.00 35.41 107 GLN A C 1
ATOM 827 O O . GLN A 1 107 ? -3.165 -9.021 19.860 1.00 35.41 107 GLN A O 1
#

Foldseek 3Di:
DPDPDDDDDDDDDDACCDPPPNNVPKDKDKDFDADPVRHTPAIDIDIDGHDDCVVVVVVVVVVVVVVVPDDDPDDDDDDDDDDDDPPDDDDPDDPDDPPPDPHRDDD

Secondary structure (DSSP, 8-state):
---SS--------S-TT-TTTTTT--EEEEEEEE-TT--EEEEEEEEE---S-HHHHHHHHHHHHHHHTS---PPPS-----PPP----------------------